Protein AF-A0A1V6BDJ2-F1 (afdb_monomer)

Sequence (128 aa):
MSVSPFKAAAFLKCPKCGKGNLFSCANPYNVKKLTDMPDHCPECGLSFMPEPGFYYGAMYVSYALTIALSVFNFIWIYMLWGFAAVRFLIINSVLLIVLMPIFFRYGRSYYLALIYKIENAANKRKKL

Mean predicted aligned error: 4.93 Å

Foldseek 3Di:
DQDCLVVLLVVCHDNGPSPFHQFPDPDLPPPVRLVHGDQAGPPPRHGLDPDVPLCVQLVVQLVVVLVVVLVVLCVVCCVPPNDDVVVSVVVSVVVCVVCVSVSSSSSSSVSNSVVVVVVVVVVVVVVD

Secondary structure (DSSP, 8-state):
----HHHHHHTTB-TTTS-SBSSS-S-TT-GGGSS---SB-TTT--BS-SSTTTTHHHHHHHHHHHHHHHHHHHHHHHHHH---HHHHHHHHHHHHHHHHHHHHHHHHHHHHHHHHHHHHHHHHHTT-

Solvent-accessible surface area (backbone atoms only — not comparable to full-atom values): 7054 Å² total; per-residue (Å²): 122,77,47,61,23,66,64,17,17,78,69,45,21,30,37,63,65,48,72,31,66,48,45,77,46,89,57,45,82,43,71,95,39,52,83,39,50,58,60,45,34,89,77,74,64,48,63,69,60,85,48,91,70,62,63,63,63,14,51,57,47,24,49,51,50,52,49,52,51,49,54,51,49,50,54,53,46,35,74,76,71,42,93,47,69,70,61,50,51,54,54,48,53,53,49,48,64,72,41,42,49,51,40,52,48,44,9,45,30,44,41,53,18,51,51,53,51,52,54,53,53,52,57,55,57,77,75,109

Radius of gyration: 17.43 Å; Cα contacts (8 Å, |Δi|>4): 146; chains: 1; bounding box: 42×28×54 Å

Structure (mmCIF, N/CA/C/O backbone):
data_AF-A0A1V6BDJ2-F1
#
_entry.id   AF-A0A1V6BDJ2-F1
#
loop_
_atom_site.group_PDB
_atom_site.id
_atom_site.type_symbol
_atom_site.label_atom_id
_atom_site.label_alt_id
_atom_site.label_comp_id
_atom_site.label_asym_id
_atom_site.label_entity_id
_atom_site.label_seq_id
_atom_site.pdbx_PDB_ins_code
_atom_site.Cartn_x
_atom_site.Cartn_y
_atom_site.Cartn_z
_atom_site.occupancy
_atom_site.B_iso_or_equiv
_atom_site.auth_seq_id
_atom_site.auth_comp_id
_atom_site.auth_asym_id
_atom_site.auth_atom_id
_atom_site.pdbx_PDB_model_num
ATOM 1 N N . MET A 1 1 ? -14.091 -15.745 15.184 1.00 49.84 1 MET A N 1
ATOM 2 C CA . MET A 1 1 ? -13.039 -16.136 14.218 1.00 49.84 1 MET A CA 1
ATOM 3 C C . MET A 1 1 ? -12.159 -14.930 13.930 1.00 49.84 1 MET A C 1
ATOM 5 O O . MET A 1 1 ? -12.574 -14.051 13.188 1.00 49.84 1 MET A O 1
ATOM 9 N N . SER A 1 2 ? -10.992 -14.841 14.565 1.00 58.97 2 SER A N 1
ATOM 10 C CA . SER A 1 2 ? -9.988 -13.823 14.239 1.00 58.97 2 SER A CA 1
ATOM 11 C C . SER A 1 2 ? -9.224 -14.278 12.997 1.00 58.97 2 SER A C 1
ATOM 13 O O . SER A 1 2 ? -8.504 -15.275 13.049 1.00 58.97 2 SER A O 1
ATOM 15 N N . VAL A 1 3 ? -9.412 -13.590 11.874 1.00 79.25 3 VAL A N 1
ATOM 16 C CA . VAL A 1 3 ? -8.580 -13.795 10.681 1.00 79.25 3 VAL A CA 1
ATOM 17 C C . VAL A 1 3 ? -7.182 -13.228 10.917 1.00 79.25 3 VAL A C 1
ATOM 19 O O . VAL A 1 3 ? -6.990 -12.370 11.779 1.00 79.25 3 VAL A O 1
ATOM 22 N N . SER A 1 4 ? -6.188 -13.679 10.150 1.00 87.69 4 SER A N 1
ATOM 23 C CA . SER A 1 4 ? -4.872 -13.048 10.200 1.00 87.69 4 SER A CA 1
ATOM 24 C C . SER A 1 4 ? -4.962 -11.612 9.646 1.00 87.69 4 SER A C 1
ATOM 26 O O . SER A 1 4 ? -5.404 -11.430 8.506 1.00 87.69 4 SER A O 1
ATOM 28 N N . PRO A 1 5 ? -4.528 -10.584 10.406 1.00 88.06 5 PRO A N 1
ATOM 29 C CA . PRO A 1 5 ? -4.666 -9.182 10.000 1.00 88.06 5 PRO A CA 1
ATOM 30 C C . PRO A 1 5 ? -4.033 -8.882 8.639 1.00 88.06 5 PRO A C 1
ATOM 32 O O . PRO A 1 5 ? -4.610 -8.175 7.820 1.00 88.06 5 PRO A O 1
ATOM 35 N N . PHE A 1 6 ? -2.876 -9.484 8.358 1.00 90.50 6 PHE A N 1
ATOM 36 C CA . PHE A 1 6 ? -2.166 -9.297 7.092 1.00 90.50 6 PHE A CA 1
ATOM 37 C C . PHE A 1 6 ? -2.871 -9.936 5.894 1.00 90.50 6 PHE A C 1
ATOM 39 O O . PHE A 1 6 ? -2.817 -9.385 4.798 1.00 90.50 6 PHE A O 1
ATOM 46 N N . LYS A 1 7 ? -3.574 -11.062 6.086 1.00 91.19 7 LYS A N 1
ATOM 47 C CA . LYS A 1 7 ? -4.388 -11.650 5.014 1.00 91.19 7 LYS A CA 1
ATOM 48 C C . LYS A 1 7 ? -5.571 -10.743 4.701 1.00 91.19 7 LYS A C 1
ATOM 50 O O . LYS A 1 7 ? -5.868 -10.522 3.537 1.00 91.19 7 LYS A O 1
ATOM 55 N N . ALA A 1 8 ? -6.211 -10.182 5.726 1.00 91.31 8 ALA A N 1
ATOM 56 C CA . ALA A 1 8 ? -7.272 -9.201 5.525 1.00 91.31 8 ALA A CA 1
ATOM 57 C C . ALA A 1 8 ? -6.757 -7.945 4.798 1.00 91.31 8 ALA A C 1
ATOM 59 O O . ALA A 1 8 ? -7.418 -7.474 3.874 1.00 91.31 8 ALA A O 1
ATOM 60 N N . ALA A 1 9 ? -5.556 -7.467 5.142 1.00 92.50 9 ALA A N 1
ATOM 61 C CA . ALA A 1 9 ? -4.940 -6.315 4.486 1.00 92.50 9 ALA A CA 1
ATOM 62 C C . ALA A 1 9 ? -4.702 -6.531 2.982 1.00 92.50 9 ALA A C 1
ATOM 64 O O . ALA A 1 9 ? -4.989 -5.652 2.173 1.00 92.50 9 ALA A O 1
ATOM 65 N N . ALA A 1 10 ? -4.258 -7.732 2.594 1.00 91.69 10 ALA A N 1
ATOM 66 C CA . ALA A 1 10 ? -4.061 -8.096 1.190 1.00 91.69 10 ALA A CA 1
ATOM 67 C C . ALA A 1 10 ? -5.361 -8.071 0.360 1.00 91.69 10 ALA A C 1
ATOM 69 O O . ALA A 1 10 ? -5.307 -7.907 -0.853 1.00 91.69 10 ALA A O 1
ATOM 70 N N . PHE A 1 11 ? -6.528 -8.196 0.999 1.00 92.19 11 PHE A N 1
ATOM 71 C CA . PHE A 1 11 ? -7.838 -8.116 0.340 1.00 92.19 11 PHE A CA 1
ATOM 72 C C . PHE A 1 11 ? -8.594 -6.813 0.641 1.00 92.19 11 PHE A C 1
ATOM 74 O O . PHE A 1 11 ? -9.787 -6.726 0.351 1.00 92.19 11 PHE A O 1
ATOM 81 N N . LEU A 1 12 ? -7.936 -5.805 1.231 1.00 93.19 12 LEU A N 1
ATOM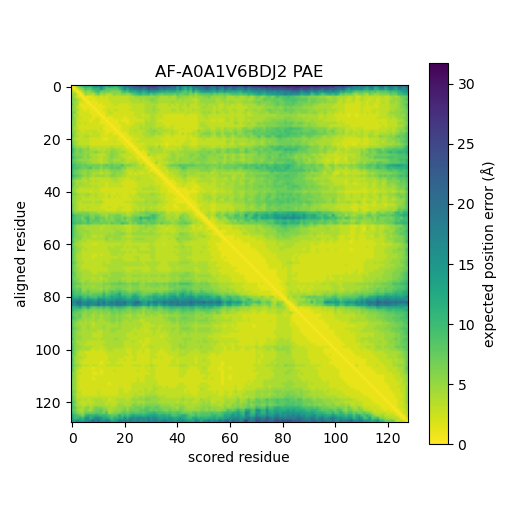 82 C CA . LEU A 1 12 ? -8.557 -4.530 1.627 1.00 93.19 12 LEU A CA 1
ATOM 83 C C . LEU A 1 12 ? -9.778 -4.733 2.551 1.00 93.19 12 LEU A C 1
ATOM 85 O O . LEU A 1 12 ? -10.793 -4.035 2.459 1.00 93.19 12 LEU A O 1
ATOM 89 N N . LYS A 1 13 ? -9.678 -5.721 3.445 1.00 94.00 13 LYS A N 1
ATOM 90 C CA . LYS A 1 13 ? -10.698 -6.092 4.431 1.00 94.00 13 LYS A CA 1
ATOM 91 C C . LYS A 1 13 ? -10.308 -5.637 5.836 1.00 94.00 13 LYS A C 1
ATOM 93 O O . LYS A 1 13 ? -9.141 -5.411 6.145 1.00 94.00 13 LYS A O 1
ATOM 98 N N . CYS A 1 14 ? -11.301 -5.565 6.717 1.00 93.75 14 CYS A N 1
ATOM 99 C CA . CYS A 1 14 ? -11.110 -5.273 8.135 1.00 93.75 14 CYS A CA 1
ATOM 100 C C . CYS A 1 14 ? -10.138 -6.279 8.796 1.00 93.75 14 CYS A C 1
ATOM 102 O O . CYS A 1 14 ? -10.396 -7.485 8.733 1.00 93.75 14 CYS A O 1
ATOM 104 N N . PRO A 1 15 ? -9.088 -5.826 9.509 1.00 93.25 15 PRO A N 1
ATOM 105 C CA . PRO A 1 15 ? -8.104 -6.718 10.131 1.00 93.25 15 PRO A CA 1
ATOM 106 C C . PRO A 1 15 ? -8.644 -7.516 11.328 1.00 93.25 15 PRO A C 1
ATOM 108 O O . PRO A 1 15 ? -8.062 -8.537 11.687 1.00 93.25 15 PRO A O 1
ATOM 111 N N . LYS A 1 16 ? -9.760 -7.079 11.931 1.00 91.81 16 LYS A N 1
ATOM 112 C CA . LYS A 1 16 ? -10.428 -7.765 13.051 1.00 91.81 16 LYS A CA 1
ATOM 113 C C . LYS A 1 16 ? -11.345 -8.890 12.576 1.00 91.81 16 LYS A C 1
ATOM 115 O O . LYS A 1 16 ? -11.220 -10.021 13.040 1.00 91.81 16 LYS A O 1
ATOM 120 N N . CYS A 1 17 ? -12.285 -8.585 11.677 1.00 91.94 17 CYS A N 1
ATOM 121 C CA . CYS A 1 17 ? -13.327 -9.536 11.268 1.00 91.94 17 CYS A CA 1
ATOM 122 C C . CYS A 1 17 ? -13.097 -10.191 9.898 1.00 91.94 17 CYS A C 1
ATOM 124 O O . CYS A 1 17 ? -13.704 -11.221 9.623 1.00 91.94 17 CYS A O 1
ATOM 126 N N . GLY A 1 18 ? -12.273 -9.608 9.019 1.00 91.12 18 GLY A N 1
ATOM 127 C CA . GLY A 1 18 ? -12.011 -10.112 7.663 1.00 91.12 18 GLY A CA 1
ATOM 128 C C . GLY A 1 18 ? -13.163 -9.983 6.663 1.00 91.12 18 GLY A C 1
ATOM 129 O O . GLY A 1 18 ? -12.978 -10.299 5.492 1.00 91.12 18 GLY A O 1
ATOM 130 N N . LYS A 1 19 ? -14.344 -9.525 7.098 1.00 90.88 19 LYS A N 1
ATOM 131 C CA . LYS A 1 19 ? -15.560 -9.448 6.272 1.00 90.88 19 LYS A CA 1
ATOM 132 C C . LYS A 1 19 ? -15.819 -8.045 5.730 1.00 90.88 19 LYS A C 1
ATOM 134 O O . LYS A 1 19 ? -16.029 -7.886 4.526 1.00 90.88 19 LYS A O 1
ATOM 139 N N . GLY A 1 20 ? -15.749 -7.041 6.607 1.00 91.19 20 GLY A N 1
ATOM 140 C CA . GLY A 1 20 ? -16.038 -5.650 6.263 1.00 91.19 20 GLY A CA 1
ATOM 141 C C . GLY A 1 20 ? -15.027 -5.080 5.271 1.00 91.19 20 GLY A C 1
ATOM 142 O O . GLY A 1 20 ? -13.824 -5.311 5.412 1.00 91.19 20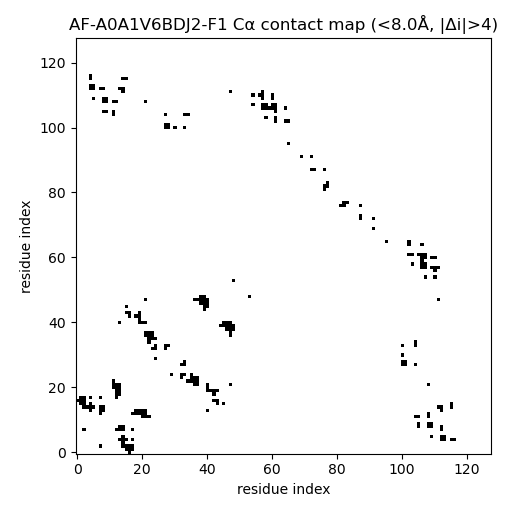 GLY A O 1
ATOM 143 N N . ASN A 1 21 ? -15.520 -4.345 4.276 1.00 92.88 21 ASN A N 1
ATOM 144 C CA . ASN A 1 21 ? -14.682 -3.630 3.317 1.00 92.88 21 ASN A CA 1
ATOM 145 C C . ASN A 1 21 ? -14.045 -2.414 3.982 1.00 92.88 21 ASN A C 1
ATOM 147 O O . ASN A 1 21 ? -14.705 -1.712 4.746 1.00 92.88 21 ASN A O 1
ATOM 151 N N . LEU A 1 22 ? -12.768 -2.180 3.686 1.00 92.19 22 LEU A N 1
ATOM 152 C CA . LEU A 1 22 ? -12.050 -1.033 4.224 1.00 92.19 22 LEU A CA 1
ATOM 153 C C . LEU A 1 22 ? -12.405 0.266 3.492 1.00 92.19 22 LEU A C 1
ATOM 155 O O . LEU A 1 22 ? -12.490 1.310 4.114 1.00 92.19 22 LEU A O 1
ATOM 159 N N . PHE A 1 23 ? -12.642 0.193 2.184 1.00 92.94 23 PHE A N 1
ATOM 160 C CA . PHE A 1 23 ? -12.971 1.349 1.351 1.00 92.94 23 PHE A CA 1
ATOM 161 C C . PHE A 1 23 ? -14.417 1.262 0.872 1.00 92.94 23 PHE A C 1
ATOM 163 O O . PHE A 1 23 ? -14.877 0.186 0.480 1.00 92.94 23 PHE A O 1
ATOM 170 N N . SER A 1 24 ? -15.111 2.402 0.845 1.00 89.44 24 SER A N 1
ATOM 171 C CA . SER A 1 24 ? -16.500 2.503 0.371 1.00 89.44 24 SER A CA 1
ATOM 172 C C . SER A 1 24 ? -16.612 2.194 -1.127 1.00 89.44 24 SER A C 1
ATOM 174 O O . SER A 1 24 ? -17.618 1.671 -1.602 1.00 89.44 24 SER A O 1
ATOM 176 N N . CYS A 1 25 ? -15.558 2.497 -1.891 1.00 90.19 25 CYS A N 1
ATOM 177 C CA . CYS A 1 25 ? -15.475 2.226 -3.321 1.00 90.19 25 CYS A CA 1
ATOM 178 C C . CYS A 1 25 ? -14.463 1.112 -3.612 1.00 90.19 25 CYS A C 1
ATOM 180 O O . CYS A 1 25 ? -13.280 1.250 -3.307 1.00 90.19 25 CYS A O 1
ATOM 182 N N . ALA A 1 26 ? -14.892 0.036 -4.279 1.00 86.25 26 ALA A N 1
ATOM 183 C CA . ALA A 1 26 ? -14.001 -1.067 -4.652 1.00 86.25 26 ALA A CA 1
ATOM 184 C C . ALA A 1 26 ? -12.929 -0.651 -5.676 1.00 86.25 26 ALA A C 1
ATOM 186 O O . ALA A 1 26 ? -11.797 -1.119 -5.602 1.00 86.25 26 ALA A O 1
ATOM 187 N N . ASN A 1 27 ? -13.253 0.270 -6.591 1.00 90.12 27 ASN A N 1
ATOM 188 C CA . ASN A 1 27 ? -12.333 0.711 -7.639 1.00 90.12 27 ASN A CA 1
ATOM 189 C C . ASN A 1 27 ? -11.273 1.694 -7.088 1.00 90.12 27 ASN A C 1
ATOM 191 O O . ASN A 1 27 ? -11.652 2.789 -6.658 1.00 90.12 27 ASN A O 1
ATOM 195 N N . PRO A 1 28 ? -9.966 1.356 -7.118 1.00 87.88 28 PRO A N 1
ATOM 196 C CA . PRO A 1 28 ? -8.893 2.253 -6.681 1.00 87.88 28 PRO A CA 1
ATOM 197 C C . PRO A 1 28 ? -8.670 3.435 -7.628 1.00 87.88 28 PRO A C 1
ATOM 199 O O . PRO A 1 28 ? -8.232 4.487 -7.185 1.00 87.88 28 PRO A O 1
ATOM 202 N N . TYR A 1 29 ? -9.027 3.320 -8.906 1.00 90.25 29 TYR A N 1
ATOM 203 C CA . TYR A 1 29 ? -8.797 4.373 -9.901 1.00 90.25 29 TYR A CA 1
ATOM 204 C C . TYR A 1 29 ? -9.828 5.506 -9.859 1.00 90.25 29 TYR A C 1
ATOM 206 O O . TYR A 1 29 ? -9.688 6.507 -10.559 1.00 90.25 29 TYR A O 1
ATOM 214 N N . ASN A 1 30 ? -10.860 5.393 -9.017 1.00 90.38 30 ASN A N 1
ATOM 215 C CA . ASN A 1 30 ? -11.770 6.502 -8.767 1.00 90.38 30 ASN A CA 1
ATOM 216 C C . ASN A 1 30 ? -11.125 7.499 -7.794 1.00 90.38 30 ASN A C 1
ATOM 218 O O . ASN A 1 30 ? -11.336 7.426 -6.584 1.00 90.38 30 ASN A O 1
ATOM 222 N N . VAL A 1 31 ? -10.357 8.446 -8.337 1.00 83.00 31 VAL A N 1
ATOM 223 C CA . VAL A 1 31 ? -9.576 9.430 -7.566 1.00 83.00 31 VAL A CA 1
ATOM 224 C C . VAL A 1 31 ? -10.414 10.244 -6.573 1.00 83.00 31 VAL A C 1
ATOM 226 O O . VAL A 1 31 ? -9.925 10.570 -5.496 1.00 83.00 31 VAL A O 1
ATOM 229 N N . LYS A 1 32 ? -11.699 10.500 -6.866 1.00 86.75 32 LYS A N 1
ATOM 230 C CA . LYS A 1 32 ? -12.607 11.225 -5.955 1.00 86.75 32 LYS A CA 1
ATOM 231 C C . LYS A 1 32 ? -12.954 10.422 -4.698 1.00 86.75 32 LYS A C 1
ATOM 233 O O . LYS A 1 32 ? -13.262 11.009 -3.670 1.00 86.75 32 LYS A O 1
ATOM 238 N N . LYS A 1 33 ? -12.920 9.089 -4.786 1.00 88.38 33 LYS A N 1
ATOM 239 C CA . LYS A 1 33 ? -13.242 8.146 -3.700 1.00 88.38 33 LYS A CA 1
ATOM 240 C C . LYS A 1 33 ? -12.038 7.286 -3.309 1.00 88.38 33 LYS A C 1
ATOM 242 O O . LYS A 1 33 ? -12.186 6.178 -2.791 1.00 88.38 33 LYS A O 1
ATOM 247 N N . LEU A 1 34 ? -10.823 7.758 -3.584 1.00 88.38 34 LEU A N 1
ATOM 248 C CA . LEU A 1 34 ? -9.605 7.001 -3.300 1.00 88.38 34 LEU A CA 1
ATOM 249 C C . LEU A 1 34 ? -9.422 6.782 -1.791 1.00 88.38 34 LEU A C 1
ATOM 251 O O . LEU A 1 34 ? -9.068 5.680 -1.369 1.00 88.38 34 LEU A O 1
ATOM 255 N N . THR A 1 35 ? -9.699 7.828 -1.010 1.00 86.88 35 THR A N 1
ATOM 256 C CA . THR A 1 35 ? -9.580 7.903 0.454 1.00 86.88 35 THR A CA 1
ATOM 257 C C . THR A 1 35 ? -10.882 7.615 1.197 1.00 86.88 35 THR A C 1
ATOM 259 O O . THR A 1 35 ? -10.870 7.621 2.425 1.00 86.88 35 THR A O 1
ATOM 262 N N . ASP A 1 36 ? -11.976 7.389 0.467 1.00 90.81 36 ASP A N 1
ATOM 263 C CA . ASP A 1 36 ? -13.320 7.200 1.013 1.00 90.81 36 ASP A CA 1
ATOM 264 C C . ASP A 1 36 ? -13.402 5.874 1.783 1.00 90.81 36 ASP A C 1
ATOM 266 O O . ASP A 1 36 ? -13.265 4.780 1.218 1.00 90.81 36 ASP A O 1
ATOM 270 N N . MET A 1 37 ? -13.569 6.005 3.093 1.00 91.06 37 MET A N 1
ATOM 271 C CA . MET A 1 37 ? -13.466 4.946 4.083 1.00 91.06 37 MET A CA 1
ATOM 272 C C . MET A 1 37 ? -14.432 5.273 5.224 1.00 91.06 37 MET A C 1
ATOM 274 O O . MET A 1 37 ? -14.430 6.413 5.689 1.00 91.06 37 MET A O 1
ATOM 278 N N . PRO A 1 38 ? -15.261 4.318 5.674 1.00 91.88 38 PRO A N 1
ATOM 279 C CA . PRO A 1 38 ? -16.152 4.554 6.801 1.00 91.88 38 PRO A CA 1
ATOM 280 C C . PRO A 1 38 ? -15.345 4.703 8.097 1.00 91.88 38 PRO A C 1
ATOM 282 O O . PRO A 1 38 ? -14.309 4.060 8.256 1.00 91.88 38 PRO A O 1
ATOM 285 N N . ASP A 1 39 ? -15.843 5.492 9.051 1.00 90.31 39 ASP A N 1
ATOM 286 C CA . ASP A 1 39 ? -15.167 5.681 10.346 1.00 90.31 39 ASP A CA 1
ATOM 287 C C . ASP A 1 39 ? -15.105 4.388 11.165 1.00 90.31 39 ASP A C 1
ATOM 289 O O . ASP A 1 39 ? -14.158 4.156 11.915 1.00 90.31 39 ASP A O 1
ATOM 293 N N . HIS A 1 40 ? -16.106 3.521 11.000 1.00 93.19 40 HIS A N 1
ATOM 294 C CA . HIS A 1 40 ? -16.216 2.247 11.696 1.00 93.19 40 HIS A CA 1
ATOM 295 C C . HIS A 1 40 ? -16.509 1.111 10.722 1.00 93.19 40 HIS A C 1
ATOM 297 O O . HIS A 1 40 ? -17.217 1.264 9.726 1.00 93.19 40 HIS A O 1
ATOM 303 N N . CYS A 1 41 ? -16.004 -0.075 11.045 1.00 93.38 41 CYS A N 1
ATOM 304 C CA . CYS A 1 41 ? -16.325 -1.280 10.306 1.00 93.38 41 CYS A CA 1
ATOM 305 C C . CYS A 1 41 ? -17.816 -1.637 10.479 1.00 93.38 41 CYS A C 1
ATOM 307 O O . CYS A 1 41 ? -18.227 -1.889 11.615 1.00 93.38 41 CYS A O 1
ATOM 309 N N . PRO A 1 42 ? -18.594 -1.789 9.390 1.00 91.44 42 PRO A N 1
ATOM 310 C CA . PRO A 1 42 ? -20.032 -2.079 9.471 1.00 91.44 42 PRO A CA 1
ATOM 311 C C . PRO A 1 42 ? -20.351 -3.453 10.082 1.00 91.44 42 PRO A C 1
ATOM 313 O O . PRO A 1 42 ? -21.445 -3.671 10.581 1.00 91.44 42 PRO A O 1
ATOM 316 N N . GLU A 1 43 ? -19.388 -4.378 10.076 1.00 93.00 43 GLU A N 1
ATOM 317 C CA . GLU A 1 43 ? -19.572 -5.762 10.540 1.00 93.00 43 GLU A CA 1
ATO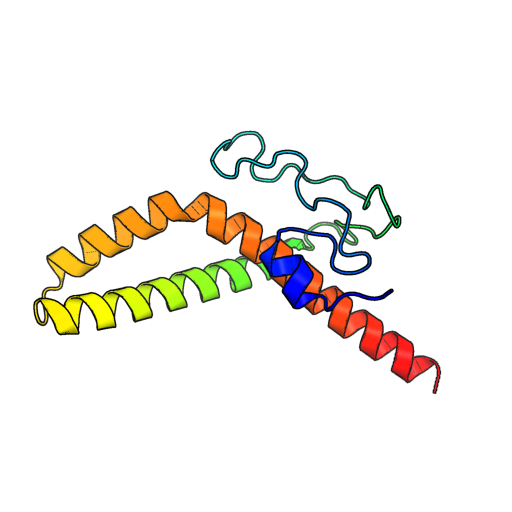M 318 C C . GLU A 1 43 ? -19.176 -5.981 12.006 1.00 93.00 43 GLU A C 1
ATOM 320 O O . GLU A 1 43 ? -19.630 -6.923 12.647 1.00 93.00 43 GLU A O 1
ATOM 325 N N . CYS A 1 44 ? -18.233 -5.194 12.534 1.00 92.38 44 CYS A N 1
ATOM 326 C CA . CYS A 1 44 ? -17.640 -5.472 13.852 1.00 92.38 44 CYS A CA 1
ATOM 327 C C . CYS A 1 44 ? -17.354 -4.238 14.711 1.00 92.38 44 CYS A C 1
ATOM 329 O O . CYS A 1 44 ? -16.756 -4.381 15.785 1.00 92.38 44 CYS A O 1
ATOM 331 N N . GLY A 1 45 ? -17.705 -3.047 14.216 1.00 91.25 45 GLY A N 1
ATOM 332 C CA . GLY A 1 45 ? -17.558 -1.776 14.922 1.00 91.25 45 GLY A CA 1
ATOM 333 C C . GLY A 1 45 ? -16.117 -1.341 15.187 1.00 91.25 45 GLY A C 1
ATOM 334 O O . GLY A 1 45 ? -15.900 -0.453 16.001 1.00 91.25 45 GLY A O 1
ATOM 335 N N . LEU A 1 46 ? -15.110 -1.965 14.561 1.00 91.25 46 LEU A N 1
ATOM 336 C CA . LEU A 1 46 ? -13.724 -1.506 14.697 1.00 91.25 46 LEU A CA 1
ATOM 337 C C . LEU A 1 46 ? -13.598 -0.096 14.114 1.00 91.25 46 LEU A C 1
ATOM 339 O O . LEU A 1 46 ? -13.929 0.080 12.943 1.00 91.25 46 LEU A O 1
ATOM 343 N N . SER A 1 47 ? -13.082 0.856 14.893 1.00 91.56 47 SER A N 1
ATOM 344 C CA . SER A 1 47 ? -12.738 2.175 14.364 1.00 91.56 47 SER A CA 1
ATOM 345 C C . SER A 1 47 ? -11.599 2.052 13.352 1.00 91.56 47 SER A C 1
ATOM 347 O O . SER A 1 47 ? -10.544 1.472 13.613 1.00 91.56 47 SER A O 1
ATOM 349 N N . PHE A 1 48 ? -11.864 2.557 12.160 1.00 90.31 48 PHE A N 1
ATOM 350 C CA . PHE A 1 48 ? -10.957 2.637 11.027 1.00 90.31 48 PHE A CA 1
ATOM 351 C C . PHE A 1 48 ? -10.142 3.929 11.043 1.00 90.31 48 PHE A C 1
ATOM 353 O O . PHE A 1 48 ? -9.100 3.998 10.388 1.00 90.31 48 PHE A O 1
ATOM 360 N N . MET A 1 49 ? -10.574 4.915 11.826 1.00 85.00 49 MET A N 1
ATOM 361 C CA . MET A 1 49 ? -9.842 6.143 12.098 1.00 85.00 49 MET A CA 1
ATOM 362 C C . MET A 1 49 ? -9.862 6.410 13.610 1.00 85.00 49 MET A C 1
ATOM 364 O O . MET A 1 49 ? -10.679 7.200 14.080 1.00 85.00 49 MET A O 1
ATOM 368 N N . PRO A 1 50 ? -9.007 5.721 14.393 1.00 80.69 50 PRO A N 1
ATOM 369 C CA . PRO A 1 50 ? -9.000 5.862 15.850 1.00 80.69 50 PRO A CA 1
ATOM 370 C C . PRO A 1 50 ? -8.608 7.272 16.302 1.00 80.69 50 PRO A C 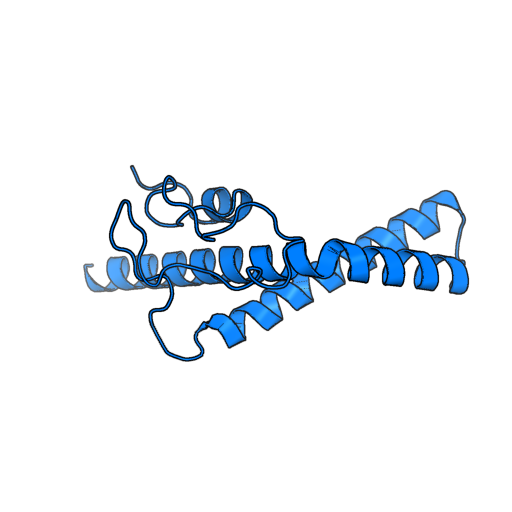1
ATOM 372 O O . PRO A 1 50 ? -9.159 7.785 17.270 1.00 80.69 50 PRO A O 1
ATOM 375 N N . GLU A 1 51 ? -7.672 7.897 15.579 1.00 83.88 51 GLU A N 1
ATOM 376 C CA . GLU A 1 51 ? -7.093 9.200 15.906 1.00 83.88 51 GLU A CA 1
ATOM 377 C C . GLU A 1 51 ? -7.011 10.097 14.657 1.00 83.88 51 GLU A C 1
ATOM 379 O O . GLU A 1 51 ? -6.776 9.601 13.543 1.00 83.88 51 GLU A O 1
ATOM 384 N N . PRO A 1 52 ? -7.163 11.427 14.803 1.00 83.88 52 PRO A N 1
ATOM 385 C CA . PRO A 1 52 ? -6.912 12.353 13.707 1.00 83.88 52 PRO A CA 1
ATOM 386 C C . PRO A 1 52 ? -5.441 12.261 13.281 1.00 83.88 52 PRO A C 1
ATOM 388 O O . PRO A 1 52 ? -4.533 12.300 14.105 1.00 83.88 52 PRO A O 1
ATOM 391 N N . GLY A 1 53 ? -5.189 12.122 11.979 1.00 84.88 53 GLY A N 1
ATOM 392 C CA . GLY A 1 53 ? -3.826 11.970 11.456 1.00 84.88 53 GLY A CA 1
ATOM 393 C C . GLY A 1 53 ? -3.245 10.553 11.551 1.00 84.88 53 GLY A C 1
ATOM 394 O O . GLY A 1 53 ? -2.115 10.340 11.124 1.00 84.88 53 GLY A O 1
ATOM 395 N N . PHE A 1 54 ? -4.009 9.551 12.000 1.00 88.81 54 PHE A N 1
ATOM 396 C CA . PHE A 1 54 ? -3.551 8.155 12.094 1.00 88.81 54 PHE A CA 1
ATOM 397 C C . PHE A 1 54 ? -2.821 7.649 10.830 1.00 88.81 54 PHE A C 1
ATOM 399 O O . PHE A 1 54 ? -1.802 6.966 10.895 1.00 88.81 54 PHE A O 1
ATOM 406 N N . TYR A 1 55 ? -3.294 8.039 9.643 1.00 90.50 55 TYR A N 1
ATOM 407 C CA . TYR A 1 55 ? -2.740 7.585 8.366 1.00 90.50 55 TYR A CA 1
ATOM 408 C C . TYR A 1 55 ? -1.443 8.277 7.913 1.00 90.50 55 TYR A C 1
ATOM 410 O O . TYR A 1 55 ? -0.955 7.945 6.832 1.00 90.50 55 TYR A O 1
ATOM 418 N N . TYR A 1 56 ? -0.830 9.163 8.708 1.00 90.06 56 TYR A N 1
ATOM 419 C CA . TYR A 1 56 ? 0.526 9.646 8.406 1.00 90.06 56 TYR A CA 1
ATOM 420 C C . TYR A 1 56 ? 1.532 8.490 8.361 1.00 90.06 56 TYR A C 1
ATOM 422 O O . TYR A 1 56 ? 2.349 8.412 7.445 1.00 90.06 56 TYR A O 1
ATOM 430 N N . GLY A 1 57 ? 1.407 7.516 9.269 1.00 89.44 57 GLY A N 1
ATOM 431 C CA . GLY A 1 57 ? 2.250 6.318 9.259 1.00 89.44 57 GLY A CA 1
ATOM 432 C C . GLY A 1 57 ? 2.073 5.456 8.001 1.00 89.44 57 GLY A C 1
ATOM 433 O O . GLY A 1 57 ? 3.032 4.869 7.495 1.00 89.44 57 GLY A O 1
ATOM 434 N N . ALA A 1 58 ? 0.868 5.435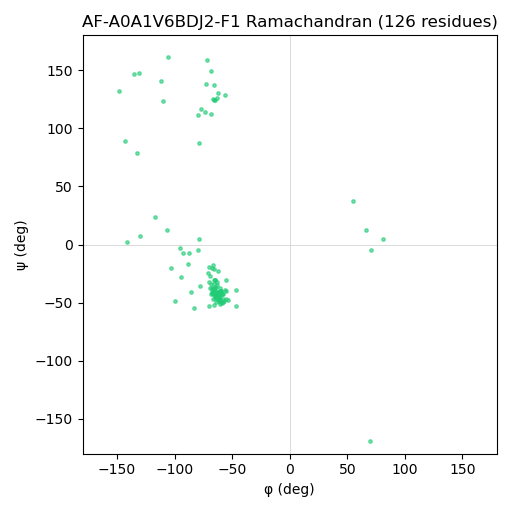 7.426 1.00 92.44 58 ALA A N 1
ATOM 435 C CA . ALA A 1 58 ? 0.577 4.690 6.202 1.00 92.44 58 ALA A CA 1
ATOM 436 C C . ALA A 1 58 ? 1.293 5.243 4.957 1.00 92.44 58 ALA A C 1
ATOM 438 O O . ALA A 1 58 ? 1.483 4.509 3.981 1.00 92.44 58 ALA A O 1
ATOM 439 N N . MET A 1 59 ? 1.733 6.506 4.988 1.00 91.38 59 MET A N 1
ATOM 440 C CA . MET A 1 59 ? 2.569 7.083 3.934 1.00 91.38 59 MET A CA 1
ATOM 441 C C . MET A 1 59 ? 3.916 6.355 3.841 1.00 91.38 59 MET A C 1
ATOM 443 O O . MET A 1 59 ? 4.333 5.994 2.743 1.00 91.38 59 MET A O 1
ATOM 447 N N . TYR A 1 60 ? 4.552 6.051 4.978 1.00 93.56 60 TYR A N 1
ATOM 448 C CA . TYR A 1 60 ? 5.819 5.309 5.004 1.00 93.56 60 TYR A CA 1
ATOM 449 C C . TYR A 1 60 ? 5.663 3.876 4.496 1.00 93.56 60 TYR A C 1
ATOM 451 O O . TYR A 1 60 ? 6.528 3.37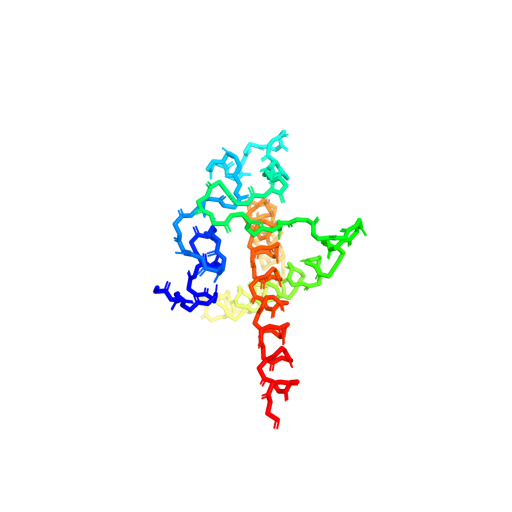8 3.778 1.00 93.56 60 TYR A O 1
ATOM 459 N N . VAL A 1 61 ? 4.538 3.223 4.807 1.00 94.75 61 VAL A N 1
ATOM 460 C CA . VAL A 1 61 ? 4.231 1.888 4.268 1.00 94.75 61 VAL A CA 1
ATOM 461 C C . VAL A 1 61 ? 4.073 1.948 2.748 1.00 94.75 61 VAL A C 1
ATOM 463 O O . VAL A 1 61 ? 4.624 1.111 2.038 1.00 94.75 61 VAL A O 1
ATOM 466 N N . SER A 1 62 ? 3.378 2.967 2.237 1.00 94.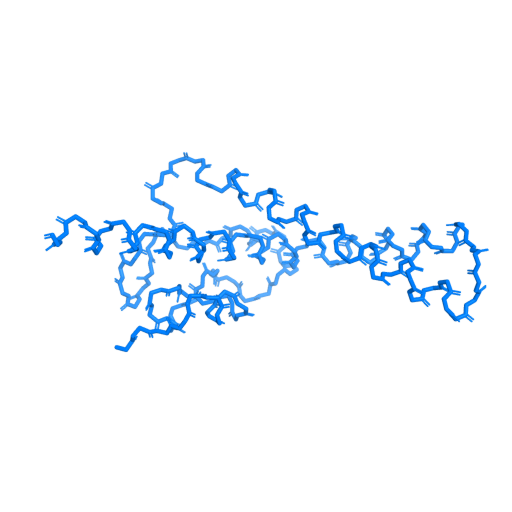44 62 SER A N 1
ATOM 467 C CA . SER A 1 62 ? 3.235 3.185 0.791 1.00 94.44 62 SER A CA 1
ATOM 468 C C . SER A 1 62 ? 4.594 3.420 0.125 1.00 94.44 62 SER A C 1
ATOM 470 O O . SER A 1 62 ? 4.873 2.842 -0.921 1.00 94.44 62 SER A O 1
ATOM 472 N N . TYR A 1 63 ? 5.470 4.201 0.761 1.00 94.44 63 TYR A N 1
ATOM 473 C CA . TYR A 1 63 ? 6.824 4.461 0.274 1.00 94.44 63 TYR A CA 1
ATOM 474 C C . TYR A 1 63 ? 7.693 3.192 0.224 1.00 94.44 63 TYR A C 1
ATOM 476 O O . TYR A 1 63 ? 8.382 2.938 -0.767 1.00 94.44 63 TYR A O 1
ATOM 484 N N . ALA A 1 64 ? 7.610 2.339 1.248 1.00 95.31 64 ALA A N 1
ATOM 485 C CA . ALA A 1 64 ? 8.297 1.050 1.250 1.00 95.31 64 ALA A CA 1
ATOM 486 C C . ALA A 1 64 ? 7.828 0.149 0.091 1.00 95.31 64 ALA A C 1
ATOM 488 O O . ALA A 1 64 ? 8.652 -0.490 -0.564 1.00 95.31 64 ALA A O 1
ATOM 489 N N . LEU A 1 65 ? 6.523 0.144 -0.215 1.00 94.56 65 LEU A N 1
ATOM 490 C CA . LEU A 1 65 ? 5.969 -0.597 -1.355 1.00 94.56 65 LEU A CA 1
ATOM 491 C C . LEU A 1 65 ? 6.488 -0.064 -2.697 1.00 94.56 65 LEU A C 1
ATOM 493 O O . LEU A 1 65 ? 6.851 -0.857 -3.566 1.00 94.56 65 LEU A O 1
ATOM 497 N N . THR A 1 66 ? 6.577 1.261 -2.863 1.00 94.75 66 THR A N 1
ATOM 498 C CA . THR A 1 66 ? 7.123 1.853 -4.094 1.00 94.75 66 THR A CA 1
ATOM 499 C C . THR A 1 66 ? 8.602 1.532 -4.277 1.00 94.75 66 THR A C 1
ATOM 501 O O . THR A 1 66 ? 9.010 1.196 -5.385 1.00 94.75 66 THR A O 1
ATOM 504 N N . ILE A 1 67 ? 9.399 1.551 -3.199 1.00 96.06 67 ILE A N 1
ATOM 505 C CA . ILE A 1 67 ? 10.811 1.146 -3.256 1.00 96.06 67 ILE A CA 1
ATOM 506 C C . ILE A 1 67 ? 10.923 -0.323 -3.662 1.00 96.06 67 ILE A C 1
ATOM 508 O O . ILE A 1 67 ? 11.693 -0.648 -4.564 1.00 96.06 67 ILE A O 1
ATOM 512 N N . ALA A 1 68 ? 10.145 -1.206 -3.029 1.00 95.88 68 ALA A N 1
ATOM 513 C CA . ALA A 1 68 ? 10.163 -2.633 -3.334 1.00 95.88 68 ALA A CA 1
ATOM 514 C C . ALA A 1 68 ? 9.838 -2.898 -4.812 1.00 95.88 68 ALA A C 1
ATOM 516 O O . ALA A 1 68 ? 10.536 -3.675 -5.466 1.00 95.88 68 ALA A O 1
ATOM 517 N N . LEU A 1 69 ? 8.838 -2.199 -5.364 1.00 95.31 69 LEU A N 1
ATOM 518 C CA . LEU A 1 69 ? 8.516 -2.272 -6.787 1.00 95.31 69 LEU A CA 1
ATOM 519 C C . LEU A 1 69 ? 9.671 -1.770 -7.662 1.00 95.31 69 LEU A C 1
ATOM 521 O O . LEU A 1 69 ? 9.987 -2.401 -8.668 1.00 95.31 69 LEU A O 1
ATOM 525 N N . SER A 1 70 ? 10.299 -0.649 -7.307 1.00 95.25 70 SER A N 1
ATOM 526 C CA . SER A 1 70 ? 11.393 -0.082 -8.098 1.00 95.25 70 SER A CA 1
ATOM 527 C C . SER A 1 70 ? 12.634 -0.962 -8.113 1.00 95.25 70 SER A C 1
ATOM 529 O O . SER A 1 70 ? 13.215 -1.155 -9.179 1.00 95.25 70 SER A O 1
ATOM 531 N N . VAL A 1 71 ? 13.000 -1.558 -6.976 1.00 95.88 71 VAL A N 1
ATOM 532 C CA . VAL A 1 71 ? 14.099 -2.531 -6.906 1.00 95.88 71 VAL A CA 1
ATOM 533 C C . VAL A 1 71 ? 13.760 -3.781 -7.716 1.00 95.88 71 VAL A C 1
ATOM 535 O O . VAL A 1 71 ? 14.586 -4.237 -8.503 1.00 95.88 71 VAL A O 1
ATOM 538 N N . PHE A 1 72 ? 12.535 -4.301 -7.587 1.00 95.06 72 PHE A N 1
ATOM 539 C CA . PHE A 1 72 ? 12.081 -5.443 -8.382 1.00 95.06 72 PHE A CA 1
ATOM 540 C C . PHE A 1 72 ? 12.181 -5.156 -9.884 1.00 95.06 72 PHE A C 1
ATOM 542 O O . PHE A 1 72 ? 12.758 -5.946 -10.626 1.00 95.06 72 PHE A O 1
ATOM 549 N N . ASN A 1 73 ? 11.675 -4.002 -10.321 1.00 93.50 73 ASN A N 1
ATOM 550 C CA . ASN A 1 73 ? 11.692 -3.573 -11.716 1.00 93.50 73 ASN A CA 1
ATOM 551 C C . ASN A 1 73 ? 13.130 -3.397 -12.238 1.00 93.50 73 ASN A C 1
ATOM 553 O O . ASN A 1 73 ? 13.447 -3.850 -13.335 1.00 93.50 73 ASN A O 1
ATOM 557 N N . PHE A 1 74 ? 14.024 -2.829 -11.424 1.00 93.44 74 PHE A N 1
ATOM 558 C CA . PHE A 1 74 ? 15.436 -2.681 -11.772 1.00 93.44 74 PHE A CA 1
ATOM 559 C C . PHE A 1 74 ? 16.096 -4.032 -12.061 1.00 93.44 74 PHE A C 1
ATOM 561 O O . PHE A 1 74 ? 16.701 -4.204 -13.118 1.00 93.44 74 PHE A O 1
ATOM 568 N N . ILE A 1 75 ? 15.925 -5.003 -11.157 1.00 94.19 75 ILE A N 1
ATOM 569 C CA . ILE A 1 75 ? 16.473 -6.358 -11.314 1.00 94.19 75 ILE A CA 1
ATOM 570 C C . ILE A 1 75 ? 15.883 -7.032 -12.561 1.00 94.19 75 ILE A C 1
ATOM 572 O O . ILE A 1 75 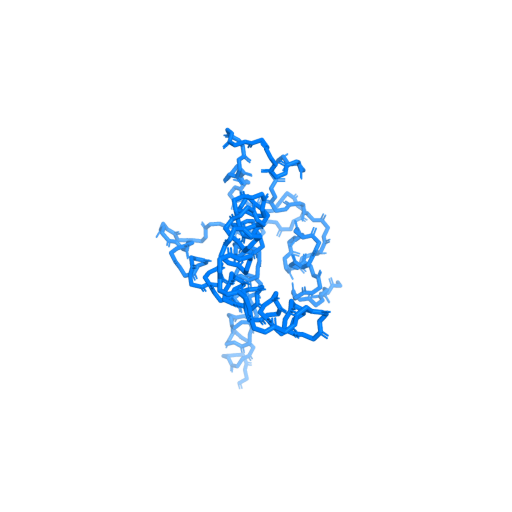? 16.619 -7.624 -13.349 1.00 94.19 75 ILE A O 1
ATOM 576 N N . TRP A 1 76 ? 14.570 -6.905 -12.770 1.00 91.56 76 TRP A N 1
ATOM 577 C CA . TRP A 1 76 ? 13.868 -7.501 -13.909 1.00 91.56 76 TRP A CA 1
ATOM 578 C C . TRP A 1 76 ? 14.363 -6.968 -15.256 1.00 91.56 76 TRP A C 1
ATOM 580 O O . TRP A 1 76 ? 14.675 -7.744 -16.158 1.00 91.56 76 TRP A O 1
ATOM 590 N N . ILE A 1 77 ? 14.473 -5.643 -15.391 1.00 91.00 77 ILE A N 1
ATOM 591 C CA . ILE A 1 77 ? 14.964 -5.002 -16.617 1.00 91.00 77 ILE A CA 1
ATOM 592 C C . ILE A 1 77 ? 16.430 -5.351 -16.855 1.00 91.00 77 ILE A C 1
ATOM 594 O O . ILE A 1 77 ? 16.801 -5.661 -17.988 1.00 91.00 77 ILE A O 1
ATOM 598 N N . TYR A 1 78 ? 17.248 -5.330 -15.798 1.00 92.06 78 TYR A N 1
ATOM 599 C CA . T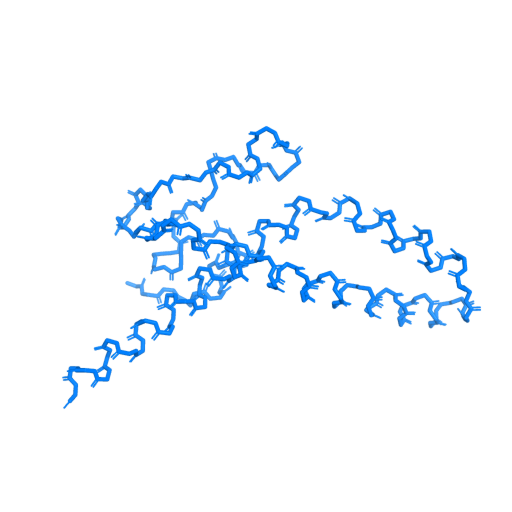YR A 1 78 ? 18.661 -5.677 -15.890 1.00 92.06 78 TYR A CA 1
ATOM 600 C C . TYR A 1 78 ? 18.864 -7.103 -16.416 1.00 92.06 78 TYR A C 1
ATOM 602 O O . TYR A 1 78 ? 19.702 -7.317 -17.288 1.00 92.06 78 TYR A O 1
ATOM 610 N N . MET A 1 79 ? 18.062 -8.065 -15.949 1.00 92.56 79 MET A N 1
ATOM 611 C CA . MET A 1 79 ? 18.161 -9.464 -16.373 1.00 92.56 79 MET A CA 1
ATOM 612 C C . MET A 1 79 ? 17.748 -9.684 -17.836 1.00 92.56 79 MET A C 1
ATOM 614 O O . MET A 1 79 ? 18.321 -10.538 -18.505 1.00 92.56 79 MET A O 1
ATOM 618 N N . LEU A 1 80 ? 16.770 -8.927 -18.345 1.00 89.25 80 LEU A N 1
ATOM 619 C CA . LEU A 1 80 ? 16.269 -9.094 -19.714 1.00 89.25 80 LEU A CA 1
ATOM 620 C C . LEU A 1 80 ? 17.072 -8.333 -20.772 1.00 89.25 80 LEU A C 1
ATOM 622 O O . LEU A 1 80 ? 17.274 -8.839 -21.872 1.00 89.25 80 LEU A O 1
ATOM 626 N N . TRP A 1 81 ? 17.483 -7.100 -20.467 1.00 86.00 81 TRP A N 1
ATOM 627 C CA . TRP A 1 81 ? 18.034 -6.164 -21.456 1.00 86.00 81 TRP A CA 1
ATOM 628 C C . TRP A 1 81 ? 19.360 -5.522 -21.035 1.00 86.00 81 TRP A C 1
ATOM 630 O O . TRP A 1 81 ? 19.836 -4.608 -21.717 1.00 86.00 81 TRP A O 1
ATOM 640 N N . GLY A 1 82 ? 19.949 -5.964 -19.921 1.00 85.88 82 GLY A N 1
ATOM 641 C CA . GLY A 1 82 ? 21.146 -5.361 -19.345 1.00 85.88 82 GLY A CA 1
ATOM 642 C C . GLY A 1 82 ? 20.894 -3.972 -18.751 1.00 85.88 82 GLY A C 1
ATOM 643 O O . GLY A 1 82 ? 19.759 -3.518 -18.581 1.00 85.88 82 GLY A O 1
ATOM 644 N N . PHE A 1 83 ? 21.976 -3.266 -18.413 1.00 82.81 83 PHE A N 1
ATOM 645 C CA . PHE A 1 83 ? 21.876 -1.937 -17.815 1.00 82.81 83 PHE A CA 1
ATOM 646 C C . PHE A 1 83 ? 21.454 -0.886 -18.848 1.00 82.81 83 PHE A C 1
ATOM 648 O O . PHE A 1 83 ? 22.198 -0.553 -19.769 1.00 82.81 83 PHE A O 1
ATOM 655 N N . ALA A 1 84 ? 20.257 -0.329 -18.667 1.00 85.94 84 ALA A N 1
ATOM 656 C CA . ALA A 1 84 ? 19.733 0.738 -19.506 1.00 85.94 84 ALA A CA 1
ATOM 657 C C . ALA A 1 84 ? 18.933 1.747 -18.682 1.00 85.94 84 ALA A C 1
ATOM 659 O O . ALA A 1 84 ? 17.714 1.631 -18.536 1.00 85.94 84 ALA A O 1
ATOM 660 N N . ALA A 1 85 ? 19.634 2.756 -18.162 1.00 88.25 85 ALA A N 1
ATOM 661 C CA . ALA A 1 85 ? 19.081 3.734 -17.228 1.00 88.25 85 ALA A CA 1
ATOM 662 C C . ALA A 1 85 ? 17.803 4.416 -17.746 1.00 88.25 85 ALA A C 1
ATOM 664 O O . ALA A 1 85 ? 16.796 4.437 -17.047 1.00 88.25 85 ALA A O 1
ATOM 665 N N . VAL A 1 86 ? 17.801 4.902 -18.993 1.00 92.00 86 VAL A N 1
ATOM 666 C CA . VAL A 1 86 ? 16.639 5.605 -19.573 1.00 92.00 86 VAL A CA 1
ATOM 667 C C . VAL A 1 86 ? 15.412 4.694 -19.663 1.00 92.00 86 VAL A C 1
ATOM 669 O O . VAL A 1 86 ? 14.312 5.103 -19.298 1.00 92.00 86 VAL A O 1
ATOM 672 N N . ARG A 1 87 ? 15.594 3.438 -20.093 1.00 90.00 87 ARG A N 1
ATOM 673 C CA . ARG A 1 87 ? 14.495 2.463 -20.187 1.00 90.00 87 ARG A CA 1
ATOM 674 C C . ARG A 1 87 ? 13.921 2.144 -18.813 1.00 90.00 87 ARG A C 1
ATOM 676 O O . ARG A 1 87 ? 12.705 2.165 -18.649 1.00 90.00 87 ARG A O 1
ATOM 683 N N . PHE A 1 88 ? 14.793 1.895 -17.835 1.00 92.81 88 PHE A N 1
ATOM 684 C CA . PHE A 1 88 ? 14.380 1.667 -16.455 1.00 92.81 88 PHE A CA 1
ATOM 685 C C . PHE A 1 88 ? 13.580 2.850 -15.908 1.00 92.81 88 PHE A C 1
ATOM 687 O O . PHE A 1 88 ? 12.486 2.641 -15.395 1.00 92.81 88 PHE A O 1
ATOM 694 N N . LEU A 1 89 ? 14.077 4.079 -16.068 1.00 93.69 89 LEU A N 1
ATOM 695 C CA . LEU A 1 89 ? 13.404 5.274 -15.565 1.00 93.69 89 LEU A CA 1
ATOM 696 C C . LEU A 1 89 ? 12.012 5.444 -16.181 1.00 93.69 89 LEU A C 1
ATOM 698 O O . LEU A 1 89 ? 11.048 5.600 -15.442 1.00 93.69 89 LEU A O 1
ATOM 702 N N . ILE A 1 90 ? 11.880 5.337 -17.508 1.00 94.19 90 ILE A N 1
ATOM 703 C CA . ILE A 1 90 ? 10.582 5.485 -18.185 1.00 94.19 90 ILE A CA 1
ATOM 704 C C . ILE A 1 90 ? 9.591 4.421 -17.696 1.00 94.19 90 ILE A C 1
ATOM 706 O O . ILE A 1 90 ? 8.481 4.754 -17.280 1.00 94.19 90 ILE A O 1
ATOM 710 N N . ILE A 1 91 ? 9.992 3.146 -17.707 1.00 93.38 91 ILE A N 1
ATOM 711 C CA . ILE A 1 91 ? 9.112 2.038 -17.312 1.00 93.38 91 ILE A CA 1
ATOM 712 C C . ILE A 1 91 ? 8.740 2.155 -15.831 1.00 93.38 91 ILE A C 1
ATOM 714 O O . ILE A 1 91 ? 7.576 1.982 -15.471 1.00 93.38 91 ILE A O 1
ATOM 718 N N . ASN A 1 92 ? 9.706 2.469 -14.967 1.00 95.06 92 ASN A N 1
ATOM 719 C CA . ASN A 1 92 ? 9.475 2.610 -13.538 1.00 95.06 92 ASN A CA 1
ATOM 720 C C . ASN A 1 92 ? 8.535 3.779 -13.224 1.00 95.06 92 ASN A C 1
ATOM 722 O O . ASN A 1 92 ? 7.573 3.591 -12.482 1.00 95.06 92 ASN A O 1
ATOM 726 N N . SER A 1 93 ? 8.752 4.951 -13.829 1.00 95.19 93 SER A N 1
ATOM 727 C CA . SER A 1 93 ? 7.890 6.120 -13.637 1.00 95.19 93 SER A CA 1
ATOM 728 C C . SER A 1 93 ? 6.459 5.859 -14.102 1.00 95.19 93 SER A C 1
ATOM 730 O O . SER A 1 93 ? 5.522 6.143 -13.358 1.00 95.19 93 SER A O 1
ATOM 732 N N . VAL A 1 94 ? 6.270 5.267 -15.288 1.00 96.38 94 VAL A N 1
ATOM 733 C CA . VAL A 1 94 ? 4.930 4.922 -15.794 1.00 96.38 94 VAL A CA 1
ATOM 734 C C . VAL A 1 94 ? 4.238 3.935 -14.855 1.00 96.38 94 VAL A C 1
ATOM 736 O O . VAL A 1 94 ? 3.085 4.145 -14.478 1.00 96.38 94 VAL A O 1
ATOM 739 N N . LEU A 1 95 ? 4.946 2.889 -14.422 1.00 95.69 95 LEU A N 1
ATOM 740 C CA . LEU A 1 95 ? 4.387 1.879 -13.530 1.00 95.69 95 LEU A CA 1
ATOM 741 C C . LEU A 1 95 ? 3.995 2.478 -12.174 1.00 95.69 95 LEU A C 1
ATOM 743 O O . LEU A 1 95 ? 2.911 2.193 -11.674 1.00 95.69 95 LEU A O 1
ATOM 747 N N . LEU A 1 96 ? 4.830 3.347 -11.601 1.00 95.38 96 LEU A N 1
ATOM 748 C CA . LEU A 1 96 ? 4.527 4.027 -10.342 1.00 95.38 96 LEU A CA 1
ATOM 749 C C . LEU A 1 96 ? 3.305 4.940 -10.455 1.00 95.38 96 LEU A C 1
ATOM 751 O O . LEU A 1 96 ? 2.476 4.927 -9.551 1.00 95.38 96 LEU A O 1
ATOM 755 N N . ILE A 1 97 ? 3.150 5.683 -11.555 1.00 94.62 97 ILE A N 1
ATOM 756 C CA . ILE A 1 97 ? 1.974 6.540 -11.779 1.00 94.62 97 ILE A CA 1
ATOM 757 C C . ILE A 1 97 ? 0.700 5.692 -11.875 1.00 94.62 97 ILE A C 1
ATOM 759 O O . ILE A 1 97 ? -0.306 6.011 -11.244 1.00 94.62 97 ILE A O 1
ATOM 763 N N . VAL A 1 98 ? 0.746 4.579 -12.611 1.00 94.62 98 VAL A N 1
ATOM 764 C CA . VAL A 1 98 ? -0.408 3.681 -12.777 1.00 94.62 98 VAL A CA 1
ATOM 765 C C . VAL A 1 98 ? -0.747 2.937 -11.480 1.00 94.62 98 VAL A C 1
ATOM 767 O O . VAL A 1 98 ? -1.923 2.733 -11.178 1.00 94.62 98 VAL A O 1
ATOM 770 N N . LEU A 1 99 ? 0.250 2.530 -10.690 1.00 94.31 99 LEU A N 1
ATOM 771 C CA . LEU A 1 99 ? 0.036 1.812 -9.428 1.00 94.31 99 LEU A CA 1
ATOM 772 C C . LEU A 1 99 ? -0.155 2.741 -8.220 1.00 94.31 99 LEU A C 1
ATOM 774 O O . LEU A 1 99 ? -0.520 2.261 -7.148 1.00 94.31 99 LEU A O 1
ATOM 778 N N . MET A 1 100 ? 0.026 4.054 -8.371 1.00 93.25 100 MET A N 1
ATOM 779 C CA . MET A 1 100 ? -0.135 5.049 -7.305 1.00 93.25 100 MET A CA 1
ATOM 780 C C . MET A 1 100 ? -1.428 4.880 -6.477 1.00 93.25 100 MET A C 1
ATOM 782 O O . MET A 1 100 ? -1.319 4.737 -5.253 1.00 93.25 100 MET A O 1
ATOM 786 N N . PRO A 1 101 ? -2.641 4.806 -7.071 1.00 92.56 101 PRO A N 1
ATOM 787 C CA . PRO A 1 101 ? -3.869 4.638 -6.289 1.00 92.56 101 PRO A CA 1
ATOM 788 C C . PRO A 1 101 ? -3.931 3.291 -5.553 1.00 92.56 101 PRO A C 1
ATOM 790 O O . PRO A 1 101 ? -4.511 3.184 -4.471 1.00 92.56 101 PRO A O 1
ATOM 793 N N . ILE A 1 102 ? -3.312 2.257 -6.123 1.00 93.31 102 ILE A N 1
ATOM 794 C CA . ILE A 1 102 ? -3.261 0.919 -5.539 1.00 93.31 102 ILE A CA 1
ATOM 795 C C . ILE A 1 102 ? -2.358 0.928 -4.303 1.00 93.31 102 ILE A C 1
ATOM 797 O O . ILE A 1 102 ? -2.798 0.539 -3.218 1.00 93.31 102 ILE A O 1
ATOM 801 N N . PHE A 1 103 ? -1.122 1.418 -4.432 1.00 94.25 103 PHE A N 1
ATOM 802 C CA . PHE A 1 103 ? -0.181 1.477 -3.313 1.00 94.25 103 PHE A CA 1
ATOM 803 C C . PHE A 1 103 ? -0.688 2.333 -2.168 1.00 94.25 103 PHE A C 1
ATOM 805 O O . PHE A 1 103 ? -0.531 1.943 -1.014 1.00 94.25 103 PHE A O 1
ATOM 812 N N . PHE A 1 104 ? -1.365 3.437 -2.474 1.00 93.00 104 PHE A N 1
ATOM 813 C CA . PHE A 1 104 ? -1.977 4.275 -1.456 1.00 93.00 104 PHE A CA 1
ATOM 814 C C . PHE A 1 104 ? -2.987 3.500 -0.590 1.00 93.00 104 PHE A C 1
ATOM 816 O O . PHE A 1 104 ? -2.945 3.559 0.643 1.00 93.00 104 PHE A O 1
ATOM 823 N N . ARG A 1 105 ? -3.880 2.720 -1.216 1.00 93.81 105 ARG A N 1
ATOM 824 C CA . ARG A 1 105 ? -4.876 1.918 -0.486 1.00 93.81 105 ARG A CA 1
ATOM 825 C C . ARG A 1 105 ? -4.249 0.777 0.303 1.00 93.81 105 ARG A C 1
ATOM 827 O O . ARG A 1 105 ? -4.622 0.558 1.458 1.00 93.81 105 ARG A O 1
ATOM 834 N N . TYR A 1 106 ? -3.280 0.081 -0.288 1.00 94.56 106 TYR A N 1
ATOM 835 C CA . TYR A 1 106 ? -2.557 -0.976 0.414 1.00 94.56 106 TYR A CA 1
ATOM 836 C C . TYR A 1 106 ? -1.747 -0.432 1.586 1.00 94.56 106 TYR A C 1
ATOM 838 O O . TYR A 1 106 ? -1.787 -1.033 2.654 1.00 94.56 106 TYR A O 1
ATOM 846 N N . GLY A 1 107 ? -1.098 0.725 1.450 1.00 94.19 107 GLY A N 1
ATOM 847 C CA . GLY A 1 107 ? -0.381 1.366 2.549 1.00 94.19 107 GLY A CA 1
ATOM 848 C C . GLY A 1 107 ? -1.276 1.594 3.764 1.00 94.19 107 GLY A C 1
ATOM 849 O O . GLY A 1 107 ? -0.921 1.193 4.872 1.00 94.19 107 GLY A O 1
ATOM 850 N N . ARG A 1 108 ? -2.486 2.135 3.556 1.00 93.81 108 ARG A N 1
ATOM 851 C CA . ARG A 1 108 ? -3.487 2.305 4.626 1.00 93.81 108 ARG A CA 1
ATOM 852 C C . ARG A 1 108 ? -3.940 0.977 5.226 1.00 93.81 108 ARG A C 1
ATOM 854 O O . ARG A 1 108 ? -4.017 0.848 6.445 1.00 93.81 108 ARG A O 1
ATOM 861 N N . SER A 1 109 ? -4.210 -0.014 4.381 1.00 94.75 109 SER A N 1
ATOM 862 C CA . SER A 1 109 ? -4.693 -1.322 4.822 1.00 94.75 109 SER A CA 1
ATOM 863 C C . SER A 1 109 ? -3.651 -2.100 5.636 1.00 94.75 109 SER A C 1
ATOM 865 O O . SER A 1 109 ? -3.956 -2.592 6.724 1.00 94.75 109 SER A O 1
ATOM 867 N N . TYR A 1 110 ? -2.405 -2.156 5.158 1.00 95.06 110 TYR A N 1
ATOM 868 C CA . TYR A 1 110 ? -1.293 -2.792 5.865 1.00 95.06 110 TYR A CA 1
ATOM 869 C C . TYR A 1 110 ? -0.936 -2.059 7.154 1.00 95.06 110 TYR A C 1
ATOM 871 O O . TYR A 1 110 ? -0.696 -2.715 8.167 1.00 95.06 110 TYR A O 1
ATOM 879 N N . TYR A 1 111 ? -0.943 -0.723 7.144 1.00 95.06 111 TYR A N 1
ATOM 880 C CA . TYR A 1 111 ? -0.697 0.069 8.346 1.00 95.06 111 TYR A CA 1
ATOM 881 C C . TYR A 1 111 ? -1.744 -0.214 9.430 1.00 95.06 111 TYR A C 1
ATOM 883 O O . TYR A 1 111 ? -1.382 -0.573 10.550 1.00 95.06 111 TYR A O 1
ATOM 891 N N . LEU A 1 112 ? -3.037 -0.169 9.085 1.00 93.69 112 LEU A N 1
ATOM 892 C CA . LEU A 1 112 ? -4.111 -0.478 10.031 1.00 93.69 112 LEU A CA 1
ATOM 893 C C . LEU A 1 112 ? -3.985 -1.906 10.587 1.00 93.69 112 LEU A C 1
ATOM 895 O O . LEU A 1 112 ? -4.149 -2.126 11.785 1.00 93.69 112 LEU A O 1
ATOM 899 N N . ALA A 1 113 ? -3.662 -2.885 9.738 1.00 94.12 113 ALA A N 1
ATOM 900 C CA . ALA A 1 113 ? -3.458 -4.265 10.171 1.00 94.12 113 ALA A CA 1
ATOM 901 C C . ALA A 1 113 ? -2.250 -4.434 11.109 1.00 94.12 113 ALA A C 1
ATOM 903 O O . ALA A 1 113 ? -2.318 -5.230 12.050 1.00 94.12 113 ALA A O 1
ATOM 904 N N . LEU A 1 114 ? -1.162 -3.696 10.868 1.00 94.19 114 LEU A N 1
ATOM 905 C CA . LEU A 1 114 ? 0.028 -3.694 11.715 1.00 94.19 114 LEU A CA 1
ATOM 906 C C . LEU A 1 114 ? -0.286 -3.119 13.099 1.00 94.19 114 LEU A C 1
ATOM 908 O O . LEU A 1 114 ? -0.022 -3.788 14.098 1.00 94.19 114 LEU A O 1
ATOM 912 N N . ILE A 1 115 ? -0.888 -1.928 13.156 1.00 93.56 115 ILE A N 1
ATOM 913 C CA . ILE A 1 115 ? -1.236 -1.276 14.424 1.00 93.56 115 ILE A CA 1
ATOM 914 C C . ILE A 1 115 ? -2.230 -2.126 15.214 1.00 93.56 115 ILE A C 1
ATOM 916 O O . ILE A 1 115 ? -1.971 -2.445 16.371 1.00 93.56 115 ILE A O 1
ATOM 920 N N . TYR A 1 116 ? -3.284 -2.627 14.563 1.00 92.75 116 TYR A N 1
ATOM 921 C CA . TYR A 1 116 ? -4.251 -3.526 15.196 1.00 92.75 116 TYR A CA 1
ATOM 922 C C . TYR A 1 116 ? -3.584 -4.763 15.820 1.00 92.75 116 TYR A C 1
ATOM 924 O O . TYR A 1 116 ? -3.943 -5.205 16.914 1.00 92.75 116 TYR A O 1
ATOM 932 N N . LYS A 1 117 ? -2.585 -5.341 15.140 1.00 92.38 117 LYS A N 1
ATOM 933 C CA . LYS A 1 117 ? -1.826 -6.482 15.666 1.00 92.38 117 LYS A CA 1
ATOM 934 C C . LYS A 1 117 ? -0.990 -6.092 16.891 1.00 92.38 117 LYS A C 1
ATOM 936 O O . LYS A 1 117 ? -0.953 -6.867 17.848 1.00 92.38 117 LYS A O 1
ATOM 941 N N . ILE A 1 118 ? -0.329 -4.933 16.861 1.00 92.81 118 ILE A N 1
ATOM 942 C CA . ILE A 1 118 ? 0.494 -4.421 17.969 1.00 92.81 118 ILE A CA 1
ATOM 943 C C . ILE A 1 118 ? -0.379 -4.146 19.199 1.00 92.81 118 ILE A C 1
ATOM 945 O O . ILE A 1 118 ? -0.084 -4.652 20.282 1.00 92.81 118 ILE A O 1
ATOM 949 N N . GLU A 1 119 ? -1.488 -3.427 19.030 1.00 91.50 119 GLU A N 1
ATOM 950 C CA . GLU A 1 119 ? -2.421 -3.093 20.111 1.00 91.50 119 GLU A CA 1
ATOM 951 C C . GLU A 1 119 ? -3.038 -4.341 20.745 1.00 91.50 119 GLU A C 1
ATOM 953 O O . GLU A 1 119 ? -3.054 -4.487 21.967 1.00 91.50 119 GLU A O 1
ATOM 958 N N . ASN A 1 120 ? -3.484 -5.301 19.928 1.00 89.44 120 ASN A N 1
ATOM 959 C CA . ASN A 1 120 ? -3.993 -6.574 20.435 1.00 89.44 120 ASN A CA 1
ATOM 960 C C . ASN A 1 120 ? -2.949 -7.341 21.251 1.00 89.44 120 ASN A C 1
ATOM 962 O O . ASN A 1 120 ? -3.286 -7.946 22.272 1.00 89.44 120 ASN A O 1
ATOM 966 N N . ALA A 1 121 ? -1.688 -7.339 20.811 1.00 89.88 121 ALA A N 1
ATOM 967 C CA . ALA A 1 121 ? -0.605 -7.995 21.534 1.00 89.88 121 ALA A CA 1
ATOM 968 C C . ALA A 1 121 ? -0.313 -7.295 22.872 1.00 89.88 121 ALA A C 1
ATOM 970 O O . ALA A 1 121 ? -0.138 -7.973 23.886 1.00 89.88 121 ALA A O 1
ATOM 971 N N . ALA A 1 122 ? -0.323 -5.959 22.900 1.00 91.62 122 ALA A N 1
ATOM 972 C CA . ALA A 1 122 ? -0.152 -5.170 24.119 1.00 91.62 122 ALA A CA 1
ATOM 973 C C . ALA A 1 122 ? -1.302 -5.395 25.118 1.00 91.62 122 ALA A C 1
ATOM 975 O O . ALA A 1 122 ? -1.063 -5.638 26.301 1.00 91.62 122 ALA A O 1
ATOM 976 N N . ASN A 1 123 ? -2.548 -5.414 24.637 1.00 90.06 123 ASN A N 1
ATOM 977 C CA . ASN A 1 123 ? -3.729 -5.685 25.458 1.00 90.06 123 ASN A CA 1
ATOM 978 C C . ASN A 1 123 ? -3.720 -7.098 26.050 1.00 90.06 123 ASN A C 1
ATOM 980 O O . ASN A 1 123 ? -4.167 -7.296 27.178 1.00 90.06 123 ASN A O 1
ATOM 984 N N . LYS A 1 124 ? -3.191 -8.085 25.316 1.00 88.25 124 LYS A N 1
ATOM 985 C CA . LYS A 1 124 ? -3.024 -9.448 25.835 1.00 88.25 124 LYS A CA 1
ATOM 986 C C . LYS A 1 124 ? -1.978 -9.510 26.951 1.00 88.25 124 LYS A C 1
ATOM 988 O O . LYS A 1 124 ? -2.190 -10.236 27.912 1.00 88.25 124 LYS A O 1
ATOM 993 N N . ARG A 1 125 ? -0.888 -8.737 26.847 1.00 88.38 125 ARG A N 1
ATOM 994 C CA . ARG A 1 125 ? 0.149 -8.650 27.891 1.00 88.38 125 ARG A CA 1
ATOM 995 C C . ARG A 1 125 ? -0.341 -7.982 29.173 1.00 88.38 125 ARG A C 1
ATOM 997 O O . ARG A 1 125 ? 0.022 -8.449 30.232 1.00 88.38 125 ARG A O 1
ATOM 1004 N N . LYS A 1 126 ? -1.179 -6.942 29.091 1.00 85.81 126 LYS A N 1
ATOM 1005 C CA . LYS A 1 126 ? -1.756 -6.281 30.283 1.00 85.81 126 LYS A CA 1
ATOM 1006 C C . LYS A 1 126 ? -2.736 -7.156 31.079 1.00 85.81 126 LYS A C 1
ATOM 1008 O O . LYS A 1 126 ? -3.085 -6.797 32.194 1.00 85.81 126 LYS A O 1
ATOM 1013 N N . LYS A 1 127 ? -3.249 -8.232 30.475 1.00 77.50 127 LYS A N 1
ATOM 1014 C CA . LYS A 1 127 ? -4.181 -9.177 31.113 1.00 77.50 127 LYS A CA 1
ATOM 1015 C C . LYS A 1 127 ? -3.478 -10.374 31.768 1.00 77.50 127 LYS A C 1
ATOM 1017 O O . LYS A 1 127 ? -4.169 -11.183 32.379 1.00 77.50 127 LYS A O 1
ATOM 1022 N N . LEU A 1 128 ? -2.167 -10.509 31.564 1.00 66.88 128 LEU A N 1
ATOM 1023 C CA . LEU A 1 128 ? -1.294 -11.484 32.221 1.00 66.88 128 LEU A CA 1
ATOM 1024 C C . LEU A 1 128 ? -0.669 -10.830 33.452 1.00 66.88 128 LEU A C 1
ATOM 1026 O O . LEU A 1 128 ? -0.516 -11.556 34.452 1.00 66.88 128 LEU A O 1
#

pLDDT: mean 90.57, std 6.18, range [49.84, 96.38]